Protein AF-A0A957N1W4-F1 (afdb_monomer_lite)

Radius of gyration: 29.98 Å; chains: 1; bounding box: 105×19×89 Å

Foldseek 3Di:
DDDDDPPDPPPDPPDDDPVVLVVVVVVLVVLLVVLVVLLVVLVVLLLVLVCPDPCVVVSVVVVVVVVVCVVVVVVVVVVCCVVDPVSVCVVVVLVVQCVDPVSVVVSSVVVVVVSVVSSVVSNVSSVVSNVSSVVSVVVVVVVVVVVPPPPDPDDPPDDD

Sequence (160 aa):
MTDNEQTTNQAAPEEPSSQEEQASKEKLTDEIFSELTVLANRFVDVVQQAWNSEDRKRIEADLKKGLNNVATGLEEGFQKVTENEKAQKVLNRADEVAEDVGGKLRSSEAANDLAQGLVRGLRSMATILEGWSEEMNERAAQKKDAGTEDDGQDIPIDKA

Structure (mmCIF, N/CA/C/O backbone):
data_AF-A0A957N1W4-F1
#
_entry.id   AF-A0A957N1W4-F1
#
loop_
_atom_site.group_PDB
_atom_site.id
_atom_site.type_symbol
_atom_site.label_atom_id
_atom_site.label_alt_id
_atom_site.label_comp_id
_atom_site.label_asym_id
_atom_site.label_entity_id
_atom_site.label_seq_id
_atom_site.pdbx_PDB_ins_code
_atom_site.Cartn_x
_atom_site.Cartn_y
_atom_site.Cartn_z
_atom_site.occupancy
_atom_site.B_iso_or_equiv
_atom_site.auth_seq_id
_atom_site.auth_comp_id
_atom_site.auth_asym_id
_atom_site.auth_atom_id
_atom_site.pdbx_PDB_model_num
ATOM 1 N N . MET A 1 1 ? -69.154 -6.922 25.887 1.00 36.56 1 MET A N 1
ATOM 2 C CA . MET A 1 1 ? -69.247 -5.939 24.789 1.00 36.56 1 MET A CA 1
ATOM 3 C C . MET A 1 1 ? -69.064 -4.573 25.433 1.00 36.56 1 MET A C 1
ATOM 5 O O . MET A 1 1 ? -69.963 -4.165 26.146 1.00 36.56 1 MET A O 1
ATOM 9 N N . THR A 1 2 ? -67.944 -3.866 25.360 1.00 39.94 2 THR A N 1
ATOM 10 C CA . THR A 1 2 ? -66.677 -4.062 24.648 1.00 39.94 2 THR A CA 1
ATO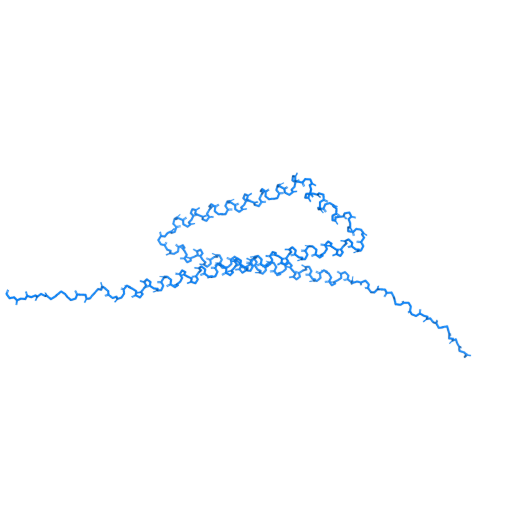M 11 C C . THR A 1 2 ? -65.684 -3.116 25.330 1.00 39.94 2 THR A C 1
ATOM 13 O O . THR A 1 2 ? -66.018 -1.950 25.539 1.00 39.94 2 THR A O 1
ATOM 16 N N . ASP A 1 3 ? -64.519 -3.631 25.704 1.00 43.59 3 ASP A N 1
ATOM 17 C CA . ASP A 1 3 ? -63.346 -2.877 26.141 1.00 43.59 3 ASP A CA 1
ATOM 18 C C . ASP A 1 3 ? -62.852 -1.947 25.024 1.00 43.59 3 ASP A C 1
ATOM 20 O O . ASP A 1 3 ? -62.870 -2.330 23.854 1.00 43.59 3 ASP A O 1
ATOM 24 N N . ASN A 1 4 ? -62.388 -0.743 25.361 1.00 41.25 4 ASN A N 1
ATOM 25 C CA . ASN A 1 4 ? -61.512 0.012 24.465 1.00 41.25 4 ASN A CA 1
ATOM 26 C C . ASN A 1 4 ? -60.616 0.957 25.274 1.00 41.25 4 ASN A C 1
ATOM 28 O O . ASN A 1 4 ? -60.845 2.164 25.354 1.00 41.25 4 ASN A O 1
ATOM 32 N N . GLU A 1 5 ? -59.605 0.372 25.914 1.00 43.22 5 GLU A N 1
ATOM 33 C CA . GLU A 1 5 ? -58.443 1.102 26.406 1.00 43.22 5 GLU A CA 1
ATOM 34 C C . GLU A 1 5 ? -57.639 1.587 25.197 1.00 43.22 5 GLU A C 1
ATOM 36 O O . GLU A 1 5 ? -57.083 0.813 24.421 1.00 43.22 5 GLU A O 1
ATOM 41 N N . GLN A 1 6 ? -57.623 2.901 25.011 1.00 41.94 6 GLN A N 1
ATOM 42 C CA . GLN A 1 6 ? -56.857 3.571 23.977 1.00 41.94 6 GLN A CA 1
ATOM 43 C C . GLN A 1 6 ? -55.384 3.581 24.407 1.00 41.94 6 GLN A C 1
ATOM 45 O O . GLN A 1 6 ? -54.910 4.510 25.059 1.00 41.94 6 GLN A O 1
ATOM 50 N N . THR A 1 7 ? -54.662 2.510 24.084 1.00 40.97 7 THR A N 1
ATOM 51 C CA . THR A 1 7 ? -53.211 2.443 24.247 1.00 40.97 7 THR A CA 1
ATOM 52 C C . THR A 1 7 ? -52.572 3.404 23.245 1.00 40.97 7 THR A C 1
ATOM 54 O O . THR A 1 7 ? -52.492 3.132 22.048 1.00 40.97 7 THR A O 1
ATOM 57 N N . THR A 1 8 ? -52.139 4.566 23.733 1.00 40.56 8 THR A N 1
ATOM 58 C CA . THR A 1 8 ? -51.172 5.421 23.039 1.00 40.56 8 THR A CA 1
ATOM 59 C C . THR A 1 8 ? -49.927 4.581 22.760 1.00 40.56 8 THR A C 1
ATOM 61 O O . THR A 1 8 ? -49.184 4.235 23.677 1.00 40.56 8 THR A O 1
ATOM 64 N N . ASN A 1 9 ? -49.724 4.239 21.486 1.00 42.47 9 ASN A N 1
ATOM 65 C CA . ASN A 1 9 ? -48.468 3.714 20.971 1.00 42.47 9 ASN A CA 1
ATOM 66 C C . ASN A 1 9 ? -47.403 4.796 21.154 1.00 42.47 9 ASN A C 1
ATOM 68 O O . ASN A 1 9 ? -47.292 5.741 20.373 1.00 42.47 9 ASN A O 1
ATOM 72 N N . GLN A 1 10 ? -46.651 4.669 22.239 1.00 43.00 10 GLN A N 1
ATOM 73 C CA . GLN A 1 10 ? -45.396 5.362 22.439 1.00 43.00 10 GLN A CA 1
ATOM 74 C C . GLN A 1 10 ? -44.407 4.710 21.466 1.00 43.00 10 GLN A C 1
ATOM 76 O O . GLN A 1 10 ? -43.960 3.588 21.687 1.00 43.00 10 GLN A O 1
ATOM 81 N N . ALA A 1 11 ? -44.152 5.369 20.334 1.00 43.12 11 ALA A N 1
ATOM 82 C CA . ALA A 1 11 ? -43.072 4.990 19.438 1.00 43.12 11 ALA A CA 1
ATOM 83 C C . ALA A 1 11 ? -41.759 5.138 20.217 1.00 43.12 11 ALA A C 1
ATOM 85 O O . ALA A 1 11 ? -41.311 6.253 20.491 1.00 43.12 11 ALA A O 1
ATOM 86 N N . ALA A 1 12 ? -41.198 4.006 20.637 1.00 41.69 12 ALA A N 1
ATOM 87 C CA . ALA A 1 12 ? -39.821 3.939 21.085 1.00 41.69 12 ALA A CA 1
ATOM 88 C C . ALA A 1 12 ? -38.913 4.365 19.915 1.00 41.69 12 ALA A C 1
ATOM 90 O O . ALA A 1 12 ? -39.224 4.027 18.769 1.00 41.69 12 ALA A O 1
ATOM 91 N N . PRO A 1 13 ? -37.817 5.101 20.159 1.00 45.75 13 PRO A N 1
ATOM 92 C CA . PRO A 1 13 ? -36.804 5.308 19.136 1.00 45.75 13 PRO A CA 1
ATOM 93 C C . PRO A 1 13 ? -36.255 3.931 18.753 1.00 45.75 13 PRO A C 1
ATOM 95 O O . PRO A 1 13 ? -35.797 3.196 19.627 1.00 45.75 13 PRO A O 1
ATOM 98 N N . GLU A 1 14 ? -36.344 3.563 17.477 1.00 46.09 14 GLU A N 1
ATOM 99 C CA . GLU A 1 14 ? -35.637 2.400 16.946 1.00 46.09 14 GLU A CA 1
ATOM 100 C C . GLU A 1 14 ? -34.137 2.661 17.128 1.00 46.09 14 GLU A C 1
ATOM 102 O O . GLU A 1 14 ? -33.548 3.502 16.447 1.00 46.09 14 GLU A O 1
ATOM 107 N N . GLU A 1 15 ? -33.530 1.999 18.115 1.00 49.31 15 GLU A N 1
ATOM 108 C CA . GLU A 1 15 ? -32.079 1.916 18.199 1.00 49.31 15 GLU A CA 1
ATOM 109 C C . GLU A 1 15 ? -31.575 1.247 16.911 1.00 49.31 15 GLU A C 1
ATOM 111 O O . GLU A 1 15 ? -32.115 0.202 16.528 1.00 49.31 15 GLU A O 1
ATOM 116 N N . PRO A 1 16 ? -30.568 1.816 16.222 1.00 49.75 16 PRO A N 1
ATOM 117 C CA . PRO A 1 16 ? -29.965 1.151 15.079 1.00 49.75 16 PRO A CA 1
ATOM 118 C C . PRO A 1 16 ? -29.456 -0.213 15.544 1.00 49.75 16 PRO A C 1
ATOM 120 O O . PRO A 1 16 ? -28.680 -0.325 16.497 1.00 49.75 16 PRO A O 1
ATOM 123 N N . SER A 1 17 ? -29.970 -1.267 14.915 1.00 51.34 17 SER A N 1
ATOM 124 C CA . SER A 1 17 ? -29.682 -2.632 15.327 1.00 51.34 17 SER A CA 1
ATOM 125 C C . SER A 1 17 ? -28.189 -2.919 15.151 1.00 51.34 17 SER A C 1
ATOM 127 O O . SER A 1 17 ? -27.597 -2.641 14.107 1.00 51.34 17 SER A O 1
ATOM 129 N N . SER A 1 18 ? -27.564 -3.527 16.159 1.00 57.47 18 SER A N 1
ATOM 130 C CA . SER A 1 18 ? -26.128 -3.850 16.164 1.00 57.47 18 SER A CA 1
ATOM 131 C C . SER A 1 18 ? -25.685 -4.758 14.998 1.00 57.47 18 SER A C 1
ATOM 133 O O . SER A 1 18 ? -24.491 -4.906 14.745 1.00 57.47 18 SER A O 1
ATOM 135 N N . GLN A 1 19 ? -26.635 -5.354 14.268 1.00 57.66 19 GLN A N 1
ATOM 136 C CA . GLN A 1 19 ? -26.402 -6.152 13.063 1.00 57.66 19 GLN A CA 1
ATOM 137 C C . GLN A 1 19 ? -26.025 -5.313 11.832 1.00 57.66 19 GLN A C 1
ATOM 139 O O . GLN A 1 19 ? -25.206 -5.760 11.028 1.00 57.66 19 GLN A O 1
ATOM 144 N N . GLU A 1 20 ? -26.570 -4.105 11.673 1.00 59.69 20 GLU A N 1
ATOM 145 C CA . GLU A 1 20 ? -26.258 -3.242 10.523 1.00 59.69 20 GLU A CA 1
ATOM 146 C C . GLU A 1 20 ? -24.868 -2.604 10.653 1.00 59.69 20 GLU A C 1
ATOM 148 O O . GLU A 1 20 ? -24.133 -2.506 9.667 1.00 59.69 20 GLU A O 1
ATOM 153 N N . GLU A 1 21 ? -24.446 -2.263 11.873 1.00 59.94 21 GLU A N 1
ATOM 154 C CA . GLU A 1 21 ? -23.089 -1.772 12.146 1.00 59.94 21 GLU A CA 1
ATOM 155 C C . GLU A 1 21 ? -22.022 -2.858 11.932 1.00 59.94 21 GLU A C 1
ATOM 157 O O . GLU A 1 21 ? -20.968 -2.583 11.353 1.00 59.94 21 GLU A O 1
ATOM 162 N N . GLN A 1 22 ? -22.291 -4.109 12.329 1.00 61.25 22 GLN A N 1
ATOM 163 C CA . GLN A 1 22 ? -21.368 -5.227 12.095 1.00 61.25 22 GLN A CA 1
ATOM 164 C C . GLN A 1 22 ? -21.209 -5.545 10.604 1.00 61.25 22 GLN A C 1
ATOM 166 O O . GLN A 1 22 ? -20.080 -5.634 10.121 1.00 61.25 22 GLN A O 1
ATOM 171 N N . ALA A 1 23 ? -22.314 -5.616 9.856 1.00 67.62 23 ALA A N 1
ATOM 172 C CA . ALA A 1 23 ? -22.272 -5.847 8.411 1.00 67.62 23 ALA A CA 1
ATOM 173 C C . ALA A 1 23 ? -21.538 -4.721 7.655 1.00 67.62 23 ALA A C 1
ATOM 175 O O . ALA A 1 23 ? -20.874 -4.965 6.648 1.00 67.62 23 ALA A O 1
ATOM 176 N N . SER A 1 24 ? -21.627 -3.482 8.145 1.00 69.94 24 SER A N 1
ATOM 177 C CA . SER A 1 24 ? -20.914 -2.330 7.576 1.00 69.94 24 SER A CA 1
ATOM 178 C C . SER A 1 24 ? -19.405 -2.400 7.828 1.00 69.94 24 SER A C 1
ATOM 180 O O . SER A 1 24 ? -18.608 -2.071 6.948 1.00 69.94 24 SER A O 1
ATOM 182 N N . LYS A 1 25 ? -18.999 -2.876 9.009 1.00 71.19 25 LYS A N 1
ATOM 183 C CA . LYS A 1 25 ? -17.590 -3.005 9.399 1.00 71.19 25 LYS A CA 1
ATOM 184 C C . LYS A 1 25 ? -16.877 -4.140 8.658 1.00 71.19 25 LYS A C 1
ATOM 186 O O . LYS A 1 25 ? -15.718 -3.980 8.272 1.00 71.19 25 LYS A O 1
ATOM 191 N N . GLU A 1 26 ? -17.573 -5.252 8.423 1.00 77.31 26 GLU A N 1
ATOM 192 C CA . GLU A 1 26 ? -17.077 -6.357 7.592 1.00 77.31 26 GLU A CA 1
ATOM 193 C C . GLU A 1 26 ? -16.852 -5.894 6.149 1.00 77.31 26 GLU A C 1
ATOM 195 O O . GLU A 1 26 ? -15.746 -6.028 5.633 1.00 77.31 26 GLU A O 1
ATOM 200 N N . LYS A 1 27 ? -17.836 -5.213 5.542 1.00 81.81 27 LYS A N 1
ATOM 201 C CA . LYS A 1 27 ? -17.706 -4.660 4.182 1.00 81.81 27 LYS A CA 1
ATOM 202 C C . LYS A 1 27 ? -16.526 -3.705 4.022 1.00 81.81 27 LYS A C 1
ATOM 204 O O . LYS A 1 27 ? -15.833 -3.753 3.012 1.00 81.81 27 LYS A O 1
ATOM 209 N N . LEU A 1 28 ? -16.301 -2.835 5.002 1.00 80.38 28 LEU A N 1
ATOM 210 C CA . LEU A 1 28 ? -15.197 -1.878 4.971 1.00 80.38 28 LEU A CA 1
ATOM 211 C C . LEU A 1 28 ? -13.836 -2.575 5.095 1.00 80.38 28 LEU A C 1
ATOM 213 O O . LEU A 1 28 ? -12.868 -2.188 4.444 1.00 80.38 28 LEU A O 1
ATOM 217 N N . THR A 1 29 ? -13.775 -3.622 5.917 1.00 80.38 29 THR A N 1
ATOM 218 C CA . THR A 1 29 ? -12.581 -4.460 6.065 1.00 80.38 29 THR A CA 1
ATOM 219 C C . THR A 1 29 ? -12.267 -5.169 4.749 1.00 80.38 29 THR A C 1
ATOM 221 O O . THR A 1 29 ? -11.133 -5.105 4.274 1.00 80.38 29 THR A O 1
ATOM 224 N N . ASP A 1 30 ? -13.280 -5.760 4.116 1.00 86.94 30 ASP A N 1
ATOM 225 C CA . ASP A 1 30 ? -13.159 -6.396 2.804 1.00 86.94 30 ASP A CA 1
ATOM 226 C C . ASP A 1 30 ? -12.732 -5.400 1.715 1.00 86.94 30 ASP A C 1
ATOM 228 O O . ASP A 1 30 ? -11.882 -5.723 0.885 1.00 86.94 30 ASP A O 1
ATOM 232 N N . GLU A 1 31 ? -13.256 -4.168 1.730 1.00 87.12 31 GLU A N 1
ATOM 233 C CA . GLU A 1 31 ? -12.853 -3.113 0.793 1.00 87.12 31 GLU A CA 1
ATOM 234 C C . GLU A 1 31 ? -11.377 -2.733 0.973 1.00 87.12 31 GLU A C 1
ATOM 236 O O . GLU A 1 31 ? -10.639 -2.662 -0.010 1.00 87.12 31 GLU A O 1
ATOM 241 N N . ILE A 1 32 ? -10.904 -2.573 2.214 1.00 88.06 32 ILE A N 1
ATOM 242 C CA . ILE A 1 32 ? -9.483 -2.318 2.498 1.00 88.06 32 ILE A CA 1
ATOM 243 C C . ILE A 1 32 ? -8.612 -3.467 1.976 1.00 88.06 32 ILE A C 1
ATOM 245 O O . ILE A 1 32 ? -7.608 -3.217 1.307 1.00 88.06 32 ILE A O 1
ATOM 249 N N . PHE A 1 33 ? -8.982 -4.724 2.243 1.00 89.00 33 PHE A N 1
ATOM 250 C CA . PHE A 1 33 ? -8.235 -5.883 1.740 1.00 89.00 33 PHE A CA 1
ATOM 251 C C . PHE A 1 33 ? -8.238 -5.966 0.211 1.00 89.00 33 PHE A C 1
ATOM 253 O O . PHE A 1 33 ? -7.209 -6.281 -0.396 1.00 89.00 33 PHE A O 1
ATOM 260 N N . SER A 1 34 ? -9.369 -5.653 -0.418 1.00 90.62 34 SER A N 1
ATOM 261 C CA . SER A 1 34 ? -9.490 -5.592 -1.871 1.00 90.62 34 SER A CA 1
ATOM 262 C C . SER A 1 34 ? -8.546 -4.537 -2.453 1.00 90.62 34 SER A C 1
ATOM 264 O O . SER A 1 34 ? -7.758 -4.845 -3.345 1.00 90.62 34 SER A O 1
ATOM 266 N N . GLU A 1 35 ? -8.548 -3.315 -1.916 1.00 92.44 35 GLU A N 1
ATOM 267 C CA . GLU A 1 35 ? -7.671 -2.233 -2.386 1.00 92.44 35 GLU A CA 1
ATOM 268 C C . GLU A 1 35 ? -6.186 -2.522 -2.129 1.00 92.44 35 GLU A C 1
ATOM 270 O O . GLU A 1 35 ? -5.345 -2.226 -2.977 1.00 92.44 35 GLU A O 1
ATOM 275 N N . LEU A 1 36 ? -5.845 -3.168 -1.009 1.00 89.94 36 LEU A N 1
ATOM 276 C CA . LEU A 1 36 ? -4.483 -3.656 -0.758 1.00 89.94 36 LEU A CA 1
ATOM 277 C C . LEU A 1 36 ? -4.050 -4.686 -1.805 1.00 89.94 36 LEU A C 1
ATOM 279 O O . LEU A 1 36 ? -2.914 -4.646 -2.274 1.00 89.94 36 LEU A O 1
ATOM 283 N N . THR A 1 37 ? -4.951 -5.590 -2.192 1.00 91.19 37 THR A N 1
ATOM 284 C CA . THR A 1 37 ? -4.679 -6.600 -3.223 1.00 91.19 37 THR A CA 1
ATOM 285 C C . THR A 1 37 ? -4.469 -5.949 -4.587 1.00 91.19 37 THR A C 1
ATOM 287 O O . THR A 1 37 ? -3.520 -6.287 -5.294 1.00 91.19 37 THR A O 1
ATOM 290 N N . VAL A 1 38 ? -5.309 -4.973 -4.943 1.00 90.56 38 VAL A N 1
ATOM 291 C CA . VAL A 1 38 ? -5.150 -4.185 -6.174 1.00 90.56 38 VAL A CA 1
ATOM 292 C C . VAL A 1 38 ? -3.803 -3.466 -6.173 1.00 90.56 38 VAL A C 1
ATOM 294 O O . VAL A 1 38 ? -3.046 -3.595 -7.134 1.00 90.56 38 VAL A O 1
ATOM 297 N N . LEU A 1 39 ? -3.467 -2.770 -5.084 1.00 90.56 39 LEU A N 1
ATOM 298 C CA . LEU A 1 39 ? -2.194 -2.069 -4.939 1.00 90.56 39 LEU A CA 1
ATOM 299 C C . LEU A 1 39 ? -0.997 -3.021 -5.082 1.00 90.56 39 LEU A C 1
ATOM 301 O O . LEU A 1 39 ? -0.046 -2.707 -5.797 1.00 90.56 39 LEU A O 1
ATOM 305 N N . ALA A 1 40 ? -1.050 -4.186 -4.432 1.00 87.06 40 ALA A N 1
ATOM 306 C CA . ALA A 1 40 ? 0.004 -5.191 -4.500 1.00 87.06 40 ALA A CA 1
ATOM 307 C C . ALA A 1 40 ? 0.199 -5.715 -5.928 1.00 87.06 40 ALA A C 1
ATOM 309 O O . ALA A 1 40 ? 1.336 -5.811 -6.388 1.00 87.06 40 ALA A O 1
ATOM 310 N N . ASN A 1 41 ? -0.890 -5.994 -6.647 1.00 90.50 41 ASN A N 1
ATOM 311 C CA . ASN A 1 41 ? -0.817 -6.440 -8.037 1.00 90.50 41 ASN A CA 1
ATOM 312 C C . ASN A 1 41 ? -0.178 -5.369 -8.933 1.00 90.50 41 ASN A C 1
ATOM 314 O O .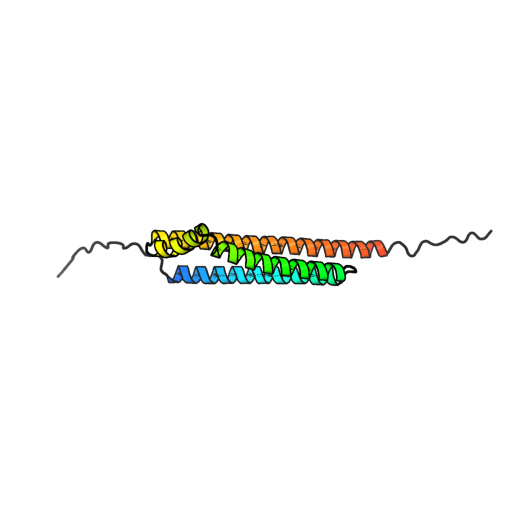 ASN A 1 41 ? 0.775 -5.673 -9.645 1.00 90.50 41 ASN A O 1
ATOM 318 N N . ARG A 1 42 ? -0.601 -4.099 -8.818 1.00 88.81 42 ARG A N 1
ATOM 319 C CA . ARG A 1 42 ? 0.000 -2.998 -9.601 1.00 88.81 42 ARG A CA 1
ATOM 320 C C . ARG A 1 42 ? 1.477 -2.806 -9.296 1.00 88.81 42 ARG A C 1
ATOM 322 O O . ARG A 1 42 ? 2.282 -2.559 -10.188 1.00 88.81 42 ARG A O 1
ATOM 329 N N . PHE A 1 43 ? 1.851 -2.958 -8.033 1.00 87.56 43 PHE A N 1
ATOM 330 C CA . PHE A 1 43 ? 3.247 -2.903 -7.637 1.00 87.56 43 PHE A CA 1
ATOM 331 C C . PHE A 1 43 ? 4.072 -4.033 -8.266 1.00 87.56 43 PHE A C 1
ATOM 333 O O . PHE A 1 43 ? 5.172 -3.783 -8.759 1.00 87.56 43 PHE A O 1
ATOM 340 N N . VAL A 1 44 ? 3.547 -5.263 -8.282 1.00 88.75 44 VAL A N 1
ATOM 341 C CA . VAL A 1 44 ? 4.205 -6.407 -8.928 1.00 88.75 44 VAL A CA 1
ATOM 342 C C . VAL A 1 44 ? 4.400 -6.154 -10.421 1.00 88.75 44 VAL A C 1
ATOM 344 O O . VAL A 1 44 ? 5.499 -6.405 -10.913 1.00 88.75 44 VAL A O 1
ATOM 347 N N . ASP A 1 45 ? 3.399 -5.616 -11.116 1.00 85.19 45 ASP A N 1
ATOM 348 C CA . ASP A 1 45 ? 3.485 -5.320 -12.551 1.00 85.19 45 ASP A CA 1
ATOM 349 C C . ASP A 1 45 ? 4.610 -4.315 -12.851 1.00 85.19 45 ASP A C 1
ATOM 351 O O . ASP A 1 45 ? 5.498 -4.589 -13.666 1.00 85.19 45 ASP A O 1
ATOM 355 N N . VAL A 1 46 ? 4.648 -3.200 -12.110 1.00 85.44 46 VAL A N 1
ATOM 356 C CA . VAL A 1 46 ? 5.709 -2.183 -12.225 1.00 85.44 46 VAL A CA 1
ATOM 357 C C . VAL A 1 46 ? 7.082 -2.793 -11.943 1.00 85.44 46 VAL A C 1
ATOM 359 O O . VAL A 1 46 ? 8.029 -2.575 -12.703 1.00 85.44 46 VAL A O 1
ATOM 362 N N . VAL A 1 47 ? 7.211 -3.586 -10.874 1.00 84.94 47 VAL A N 1
ATOM 363 C CA . VAL A 1 47 ? 8.484 -4.223 -10.510 1.00 84.94 47 VAL A CA 1
ATOM 364 C C . VAL A 1 47 ? 8.923 -5.220 -11.573 1.00 84.94 47 VAL A C 1
ATOM 366 O O . VAL A 1 47 ? 10.090 -5.194 -11.943 1.00 84.94 47 VAL A O 1
ATOM 369 N N . GLN A 1 48 ? 8.044 -6.076 -12.093 1.00 83.31 48 GLN A N 1
ATOM 370 C CA . GLN A 1 48 ? 8.399 -7.039 -13.141 1.00 83.31 48 GLN A CA 1
ATOM 371 C C . GLN A 1 48 ? 8.872 -6.331 -14.411 1.00 83.31 48 GLN A C 1
ATOM 373 O O . GLN A 1 48 ? 9.894 -6.704 -14.994 1.00 83.31 48 GLN A O 1
ATOM 378 N N . GLN A 1 49 ? 8.167 -5.277 -14.816 1.00 77.88 49 GLN A N 1
ATOM 379 C CA . GLN A 1 49 ? 8.514 -4.494 -15.993 1.00 77.88 49 GLN A CA 1
ATOM 380 C C . GLN A 1 49 ? 9.855 -3.772 -15.811 1.00 77.88 49 GLN A C 1
ATOM 382 O O . GLN A 1 49 ? 10.698 -3.790 -16.709 1.00 77.88 49 GLN A O 1
ATOM 387 N N . ALA A 1 50 ? 10.097 -3.205 -14.627 1.00 78.06 50 ALA A N 1
ATOM 388 C CA . ALA A 1 50 ? 11.354 -2.546 -14.301 1.00 78.06 50 ALA A CA 1
ATOM 389 C C . ALA A 1 50 ? 12.501 -3.564 -14.180 1.00 78.06 50 ALA A C 1
ATOM 391 O O . ALA A 1 50 ? 13.607 -3.329 -14.661 1.00 78.06 50 ALA A O 1
ATOM 392 N N . TRP A 1 51 ? 12.256 -4.725 -13.578 1.00 80.62 51 TRP A N 1
ATOM 393 C CA . TRP A 1 51 ? 13.249 -5.779 -13.367 1.00 80.62 51 TRP A CA 1
ATOM 394 C C . TRP A 1 51 ? 13.737 -6.421 -14.669 1.00 80.62 51 TRP A C 1
ATOM 396 O O . TRP A 1 51 ? 14.879 -6.873 -14.739 1.00 80.62 51 TRP A O 1
ATOM 406 N N . ASN A 1 52 ? 12.899 -6.427 -15.708 1.00 72.69 52 ASN A N 1
ATOM 407 C CA . ASN A 1 52 ? 13.265 -6.853 -17.060 1.00 72.69 52 ASN A CA 1
ATOM 408 C C . ASN A 1 52 ? 14.128 -5.822 -17.818 1.00 72.69 52 ASN A C 1
ATOM 410 O O . ASN A 1 52 ? 14.529 -6.083 -18.951 1.00 72.69 52 ASN A O 1
ATOM 414 N N . SER A 1 53 ? 14.430 -4.668 -17.213 1.00 69.69 53 SER A N 1
ATOM 415 C CA . SER A 1 53 ? 15.332 -3.656 -17.773 1.00 69.69 53 SER A CA 1
ATOM 416 C C . SER A 1 53 ? 16.797 -3.869 -17.356 1.00 69.69 53 SER A C 1
ATOM 418 O O . SER A 1 53 ? 17.107 -4.598 -16.409 1.00 69.69 53 SER A O 1
ATOM 420 N N . GLU A 1 54 ? 17.721 -3.183 -18.037 1.00 67.94 54 GLU A N 1
ATOM 421 C CA . GLU A 1 54 ? 19.161 -3.178 -17.717 1.00 67.94 54 GLU A CA 1
ATOM 422 C C . GLU A 1 54 ? 19.463 -2.672 -16.288 1.00 67.94 54 GLU A C 1
ATOM 424 O O . GLU A 1 54 ? 20.511 -2.985 -15.718 1.00 67.94 54 GLU A O 1
ATOM 429 N N . ASP A 1 55 ? 18.510 -1.974 -15.660 1.00 69.94 55 ASP A N 1
ATOM 430 C CA . ASP A 1 55 ? 18.626 -1.375 -14.328 1.00 69.94 55 ASP A CA 1
ATOM 431 C C . ASP A 1 55 ? 18.306 -2.335 -13.167 1.00 69.94 55 ASP A C 1
ATOM 433 O O . ASP A 1 55 ? 18.280 -1.917 -12.006 1.00 69.94 55 ASP A O 1
ATOM 437 N N . ARG A 1 56 ? 18.103 -3.635 -13.429 1.00 80.38 56 ARG A N 1
ATOM 438 C CA . ARG A 1 56 ? 17.710 -4.649 -12.428 1.00 80.38 56 ARG A CA 1
ATOM 439 C C . ARG A 1 56 ? 18.432 -4.537 -11.079 1.00 80.38 56 ARG A C 1
ATOM 441 O O . ARG A 1 56 ? 17.795 -4.597 -10.033 1.00 80.38 56 ARG A O 1
ATOM 448 N N . LYS A 1 57 ? 19.763 -4.396 -11.079 1.00 77.94 57 LYS A N 1
ATOM 449 C CA . LYS A 1 57 ? 20.558 -4.341 -9.834 1.00 77.94 57 LYS A CA 1
ATOM 450 C C . LYS A 1 57 ? 20.265 -3.090 -9.003 1.00 77.94 57 LYS A C 1
ATOM 452 O O . LYS A 1 57 ? 20.276 -3.160 -7.777 1.00 77.94 57 LYS A O 1
ATOM 457 N N . ARG A 1 58 ? 20.014 -1.959 -9.668 1.00 80.44 58 ARG A N 1
ATOM 458 C CA . ARG A 1 58 ? 19.628 -0.698 -9.024 1.00 80.44 58 ARG A CA 1
ATOM 459 C C . ARG A 1 58 ? 18.246 -0.845 -8.395 1.00 80.44 58 ARG A C 1
ATOM 461 O O . ARG A 1 58 ? 18.090 -0.576 -7.211 1.00 80.44 58 ARG A O 1
ATOM 468 N N . ILE A 1 59 ? 17.304 -1.405 -9.152 1.00 81.00 59 ILE A N 1
ATOM 469 C CA . ILE A 1 59 ? 15.940 -1.681 -8.688 1.00 81.00 59 ILE A CA 1
ATOM 470 C C . ILE A 1 59 ? 15.944 -2.639 -7.494 1.00 81.00 59 ILE A C 1
ATOM 472 O O . ILE A 1 59 ? 15.238 -2.398 -6.525 1.00 81.00 59 ILE A O 1
ATOM 476 N N . GLU A 1 60 ? 16.768 -3.690 -7.503 1.00 80.19 60 GLU A N 1
ATOM 477 C CA . GLU A 1 60 ? 16.891 -4.610 -6.366 1.00 80.19 60 GLU A CA 1
ATOM 478 C C . GLU A 1 60 ? 17.344 -3.898 -5.082 1.00 80.19 60 GLU A C 1
ATOM 480 O O . GLU A 1 60 ? 16.788 -4.137 -4.006 1.00 80.19 60 GLU A O 1
ATOM 485 N N . ALA A 1 61 ? 18.351 -3.026 -5.182 1.00 82.62 61 ALA A N 1
ATOM 486 C CA . ALA A 1 61 ? 18.852 -2.263 -4.044 1.00 82.62 61 ALA A CA 1
ATOM 487 C C . ALA A 1 61 ? 17.804 -1.265 -3.527 1.00 82.62 61 ALA A C 1
ATOM 489 O O . ALA A 1 61 ? 17.575 -1.183 -2.317 1.00 82.62 61 ALA A O 1
ATOM 490 N N . ASP A 1 62 ? 17.135 -0.562 -4.441 1.00 83.56 62 ASP A N 1
ATOM 491 C CA . ASP A 1 62 ? 16.090 0.406 -4.118 1.00 83.56 62 ASP A CA 1
ATOM 492 C C . ASP A 1 62 ? 14.867 -0.277 -3.488 1.00 83.56 62 ASP A C 1
ATOM 494 O O . ASP A 1 62 ? 14.332 0.220 -2.498 1.00 83.56 62 ASP A O 1
ATOM 498 N N . LEU A 1 63 ? 14.485 -1.464 -3.969 1.00 82.62 63 LEU A N 1
ATOM 499 C CA . LEU A 1 63 ? 13.393 -2.269 -3.419 1.00 82.62 63 LEU A CA 1
ATOM 500 C C . LEU A 1 63 ? 13.702 -2.742 -1.995 1.00 82.62 63 LEU A C 1
ATOM 502 O O . LEU A 1 63 ? 12.880 -2.585 -1.094 1.00 82.62 63 LEU A O 1
ATOM 506 N N . LYS A 1 64 ? 14.908 -3.281 -1.768 1.00 84.19 64 LYS A N 1
ATOM 507 C CA . LYS A 1 64 ? 15.367 -3.703 -0.433 1.00 84.19 64 LYS A CA 1
ATOM 508 C C . LYS A 1 64 ? 15.374 -2.535 0.548 1.00 84.19 64 LYS A C 1
ATOM 510 O O . LYS A 1 64 ? 14.923 -2.679 1.683 1.00 84.19 64 LYS A O 1
ATOM 515 N N . LYS A 1 65 ? 15.862 -1.373 0.110 1.00 87.25 65 LYS A N 1
ATOM 516 C CA . LYS A 1 65 ? 15.871 -0.152 0.918 1.00 87.25 65 LYS A CA 1
ATOM 517 C C . LYS A 1 65 ? 14.451 0.337 1.208 1.00 87.25 65 LYS A C 1
ATOM 519 O O . LYS A 1 65 ? 14.154 0.664 2.351 1.00 87.25 65 LYS A O 1
ATOM 524 N N . GLY A 1 66 ? 13.580 0.351 0.201 1.00 81.88 66 GLY A N 1
ATOM 525 C CA . GLY A 1 66 ? 12.178 0.735 0.336 1.00 81.88 66 GLY A CA 1
ATOM 526 C C . GLY A 1 66 ? 11.429 -0.151 1.329 1.00 81.88 66 GLY A C 1
ATOM 527 O O . GLY A 1 66 ? 10.801 0.366 2.246 1.00 81.88 66 GLY A O 1
ATOM 528 N N . LEU A 1 67 ? 11.565 -1.474 1.208 1.00 84.75 67 LEU A N 1
ATOM 529 C CA . LEU A 1 67 ? 10.948 -2.439 2.124 1.00 84.75 67 LEU A CA 1
ATOM 530 C C . LEU A 1 67 ? 11.442 -2.273 3.562 1.00 84.75 67 LEU A C 1
ATOM 532 O O . LEU A 1 67 ? 10.623 -2.239 4.477 1.00 84.75 67 LEU A O 1
ATOM 536 N N . ASN A 1 68 ? 12.754 -2.110 3.765 1.00 84.31 68 ASN A N 1
ATOM 537 C CA . ASN A 1 68 ? 13.291 -1.832 5.097 1.00 84.31 68 ASN A CA 1
ATOM 538 C C . ASN A 1 68 ? 12.737 -0.524 5.665 1.00 84.31 68 ASN A C 1
ATOM 540 O O . ASN A 1 68 ? 12.311 -0.498 6.811 1.00 84.31 68 ASN A O 1
ATOM 544 N N . ASN A 1 69 ? 12.671 0.542 4.867 1.00 86.69 69 ASN A N 1
ATOM 545 C CA . ASN A 1 69 ? 12.125 1.819 5.321 1.00 86.69 69 ASN A CA 1
ATOM 546 C C . ASN A 1 69 ? 10.640 1.725 5.695 1.00 86.69 69 ASN A C 1
ATOM 548 O O . ASN A 1 69 ? 10.224 2.357 6.660 1.00 86.69 69 ASN A O 1
ATOM 552 N N . VAL A 1 70 ? 9.841 0.950 4.956 1.00 83.19 70 VAL A N 1
ATOM 553 C CA . VAL A 1 70 ? 8.430 0.712 5.301 1.00 83.19 70 VAL A CA 1
ATOM 554 C C . VAL A 1 70 ? 8.328 -0.081 6.600 1.00 83.19 70 VAL A C 1
ATOM 556 O O . VAL A 1 70 ? 7.571 0.312 7.483 1.00 83.19 70 VAL A O 1
ATOM 559 N N . ALA A 1 71 ? 9.109 -1.153 6.749 1.00 80.75 71 ALA A N 1
ATOM 560 C CA . ALA A 1 71 ? 9.118 -1.961 7.966 1.00 80.75 71 ALA A CA 1
ATOM 561 C C . ALA A 1 71 ? 9.515 -1.126 9.194 1.00 80.75 71 ALA A C 1
ATOM 563 O O . ALA A 1 71 ? 8.780 -1.094 10.179 1.00 80.75 71 ALA A O 1
ATOM 564 N N . THR A 1 72 ? 10.614 -0.376 9.100 1.00 84.75 72 THR A N 1
ATOM 565 C CA . THR A 1 72 ? 11.070 0.529 10.160 1.00 84.75 72 THR A CA 1
ATOM 566 C C . THR A 1 72 ? 10.066 1.651 10.417 1.00 84.75 72 THR A C 1
ATOM 568 O O . THR A 1 72 ? 9.785 1.966 11.564 1.00 84.75 72 THR A O 1
ATOM 571 N N . GLY A 1 73 ? 9.466 2.234 9.377 1.00 83.25 73 GLY A N 1
ATOM 572 C CA . GLY A 1 73 ? 8.460 3.286 9.530 1.00 83.25 73 GLY A CA 1
ATOM 573 C C . GLY A 1 73 ? 7.186 2.805 10.231 1.00 83.25 73 GLY A C 1
ATOM 574 O O . GLY A 1 73 ? 6.613 3.546 11.028 1.00 83.25 73 GLY A O 1
ATOM 575 N N . LEU A 1 74 ? 6.759 1.565 9.974 1.00 81.62 74 LEU A N 1
ATOM 576 C CA . LEU A 1 74 ? 5.642 0.935 10.681 1.00 81.62 74 LEU A CA 1
ATOM 577 C C . LEU A 1 74 ? 5.992 0.649 12.143 1.00 81.62 74 LEU A C 1
ATOM 579 O O . LEU A 1 74 ? 5.188 0.954 13.020 1.00 81.62 74 LEU A O 1
ATOM 583 N N . GLU A 1 75 ? 7.186 0.117 12.409 1.00 83.38 75 GLU A N 1
ATOM 584 C CA . GLU A 1 75 ? 7.684 -0.129 13.766 1.00 83.38 75 GLU A CA 1
ATOM 585 C C . GLU A 1 75 ? 7.773 1.175 14.570 1.00 83.38 75 GLU A C 1
ATOM 587 O O . GLU A 1 75 ? 7.182 1.282 15.642 1.00 83.38 75 GLU A O 1
ATOM 592 N N . GLU A 1 76 ? 8.404 2.211 14.016 1.00 84.56 76 GLU A N 1
ATOM 593 C CA . GLU A 1 76 ? 8.496 3.532 14.639 1.00 84.56 76 GLU A CA 1
ATOM 594 C C . GLU A 1 76 ? 7.131 4.204 14.801 1.00 84.56 76 GLU A C 1
ATOM 596 O O . GLU A 1 76 ? 6.900 4.911 15.780 1.00 84.56 76 GLU A O 1
ATOM 601 N N . GLY A 1 77 ? 6.229 4.043 13.830 1.00 80.00 77 GLY A N 1
ATOM 602 C CA . GLY A 1 77 ? 4.873 4.580 13.891 1.00 80.00 77 GLY A CA 1
ATOM 603 C C . GLY A 1 77 ? 4.072 3.931 15.014 1.00 80.00 77 GLY A C 1
ATOM 604 O O . GLY A 1 77 ? 3.466 4.634 15.824 1.00 80.00 77 GLY A O 1
ATOM 605 N N . PHE A 1 78 ? 4.133 2.602 15.109 1.00 77.69 78 PHE A N 1
ATOM 606 C CA . PHE A 1 78 ? 3.524 1.845 16.196 1.00 77.69 78 PHE A CA 1
ATOM 607 C C . PHE A 1 78 ? 4.129 2.248 17.543 1.00 77.69 78 PHE A C 1
ATOM 609 O O . PHE A 1 78 ? 3.396 2.601 18.465 1.00 77.69 78 PHE A O 1
ATOM 616 N N . GLN A 1 79 ? 5.457 2.318 17.623 1.00 80.25 79 GLN A N 1
ATOM 617 C CA . GLN A 1 79 ? 6.170 2.737 18.821 1.00 80.25 79 GLN A CA 1
ATOM 618 C C . GLN A 1 79 ? 5.772 4.157 19.247 1.00 80.25 79 GLN A C 1
ATOM 620 O O . GLN A 1 79 ? 5.377 4.358 20.392 1.00 80.25 79 GLN A O 1
ATOM 625 N N . LYS A 1 80 ? 5.736 5.130 18.328 1.00 78.69 80 LYS A N 1
ATOM 626 C CA . LYS A 1 80 ? 5.287 6.507 18.604 1.00 78.69 80 LYS A CA 1
ATOM 627 C C . LYS A 1 80 ? 3.843 6.574 19.082 1.00 78.69 80 LYS A C 1
ATOM 629 O O . LYS A 1 80 ? 3.542 7.389 19.947 1.00 78.69 80 LYS A O 1
ATOM 634 N N . VAL A 1 81 ? 2.944 5.754 18.542 1.00 75.75 81 VAL A N 1
ATOM 635 C CA . VAL A 1 81 ? 1.557 5.681 19.029 1.00 75.75 81 VAL A CA 1
ATOM 636 C C . VAL A 1 81 ? 1.522 5.115 20.447 1.00 75.75 81 VAL A C 1
ATOM 638 O O . VAL A 1 81 ? 0.828 5.666 21.301 1.00 75.75 81 VAL A O 1
ATOM 641 N N . THR A 1 82 ? 2.312 4.075 20.724 1.00 73.75 82 THR A N 1
ATOM 642 C CA . THR A 1 82 ? 2.398 3.472 22.059 1.00 73.75 82 THR A CA 1
ATOM 643 C C . THR A 1 82 ? 3.152 4.330 23.073 1.00 73.75 82 THR A C 1
ATOM 645 O O . THR A 1 82 ? 2.870 4.228 24.252 1.00 73.75 82 THR A O 1
ATOM 648 N N . GLU A 1 83 ? 4.071 5.201 22.674 1.00 77.19 83 GLU A N 1
ATOM 649 C CA . GLU A 1 83 ? 4.828 6.060 23.598 1.00 77.19 83 GLU A CA 1
ATOM 650 C C . GLU A 1 83 ? 4.165 7.429 23.805 1.00 77.19 83 GLU A C 1
ATOM 652 O O . GLU A 1 83 ? 4.450 8.140 24.769 1.00 77.19 83 GLU A O 1
ATOM 657 N N . ASN A 1 84 ? 3.257 7.826 22.912 1.00 76.06 84 ASN A N 1
ATOM 658 C CA . ASN A 1 84 ? 2.593 9.116 22.984 1.00 76.06 84 ASN A CA 1
ATOM 659 C C . ASN A 1 84 ? 1.375 9.055 23.914 1.00 76.06 84 ASN A C 1
ATOM 661 O O . ASN A 1 84 ? 0.297 8.607 23.524 1.00 76.06 84 ASN A O 1
ATOM 665 N N . GLU A 1 85 ? 1.511 9.609 25.122 1.00 68.62 85 GLU A N 1
ATOM 666 C CA . GLU A 1 85 ? 0.413 9.695 26.092 1.00 68.62 85 GLU A CA 1
ATOM 667 C C . GLU A 1 85 ? -0.855 10.367 25.543 1.00 68.62 85 GLU A C 1
ATOM 669 O O . GLU A 1 85 ? -1.953 10.035 25.982 1.00 68.62 85 GLU A O 1
ATOM 674 N N . LYS A 1 86 ? -0.753 11.327 24.609 1.00 64.62 86 LYS A N 1
ATOM 675 C CA . LYS A 1 86 ? -1.941 11.935 23.981 1.00 64.62 86 LYS A CA 1
ATOM 676 C C . LYS A 1 86 ? -2.618 10.968 23.017 1.00 64.62 86 LYS A C 1
ATOM 678 O O . LYS A 1 86 ? -3.842 10.947 22.980 1.00 64.62 86 LYS A O 1
ATOM 683 N N . ALA A 1 87 ? -1.849 10.181 22.267 1.00 65.06 87 ALA A N 1
ATOM 684 C CA . ALA A 1 87 ? -2.396 9.160 21.376 1.00 65.06 87 ALA A CA 1
ATOM 685 C C . ALA A 1 87 ? -3.038 8.025 22.185 1.00 65.06 87 ALA A C 1
ATOM 687 O O . ALA A 1 87 ? -4.188 7.676 21.935 1.00 65.06 87 ALA A O 1
ATOM 688 N N . GLN A 1 88 ? -2.363 7.554 23.238 1.00 67.62 88 GLN A N 1
ATOM 689 C CA . GLN A 1 88 ? -2.940 6.606 24.190 1.00 67.62 88 GLN A CA 1
ATOM 690 C C . GLN A 1 88 ? -4.193 7.158 24.874 1.00 67.62 88 GLN A C 1
ATOM 692 O O . GLN A 1 88 ? -5.176 6.444 25.001 1.00 67.62 88 GLN A O 1
ATOM 697 N N . LYS A 1 89 ? -4.207 8.433 25.289 1.00 64.50 89 LYS A N 1
ATOM 698 C CA . LYS A 1 89 ? -5.403 9.058 25.878 1.00 64.50 89 LYS A CA 1
ATOM 699 C C . LYS A 1 89 ? -6.549 9.163 24.880 1.00 64.50 89 LYS A C 1
ATOM 701 O O . LYS A 1 89 ? -7.683 9.085 25.312 1.00 64.50 89 LYS A O 1
ATOM 706 N N . VAL A 1 90 ? -6.302 9.337 23.584 1.00 65.00 90 VAL A N 1
ATOM 707 C CA . VAL A 1 90 ? -7.370 9.307 22.569 1.00 65.00 90 VAL A CA 1
ATOM 708 C C . VAL A 1 90 ? -7.914 7.887 22.389 1.00 65.00 90 VAL A C 1
ATOM 710 O O . VAL A 1 90 ? -9.126 7.727 22.321 1.00 65.00 90 VAL A O 1
ATOM 713 N N . LEU A 1 91 ? -7.045 6.872 22.395 1.00 64.12 91 LEU A N 1
ATOM 714 C CA . LEU A 1 91 ? -7.440 5.460 22.332 1.00 64.12 91 LEU A CA 1
ATOM 715 C C . LEU A 1 91 ? -8.217 5.023 23.588 1.00 64.12 91 LEU A C 1
ATOM 717 O O . LEU A 1 91 ? -9.337 4.543 23.482 1.00 64.12 91 LEU A O 1
ATOM 721 N N . ASN A 1 92 ? -7.685 5.288 24.781 1.00 63.00 92 ASN A N 1
ATOM 722 C CA . ASN A 1 92 ? -8.310 4.916 26.056 1.00 63.00 92 ASN A CA 1
ATOM 723 C C . ASN A 1 92 ? -9.608 5.692 26.323 1.00 63.00 92 ASN A C 1
ATOM 725 O O . ASN A 1 92 ? -10.545 5.170 26.916 1.00 63.00 92 ASN A O 1
ATOM 729 N N . ARG A 1 93 ? -9.691 6.948 25.872 1.00 56.81 93 ARG A N 1
ATOM 730 C CA . ARG A 1 93 ? -10.906 7.762 26.004 1.00 56.81 93 ARG A CA 1
ATOM 731 C C . ARG A 1 93 ? -11.960 7.381 24.964 1.00 56.81 93 ARG A C 1
ATOM 733 O O . ARG A 1 93 ? -13.126 7.679 25.178 1.00 56.81 93 ARG A O 1
ATOM 740 N N . ALA A 1 94 ? -11.586 6.707 23.876 1.00 55.72 94 ALA A N 1
ATOM 741 C CA . ALA A 1 94 ? -12.550 6.059 22.992 1.00 55.72 94 ALA A CA 1
ATOM 742 C C . ALA A 1 94 ? -13.193 4.828 23.660 1.00 55.72 94 ALA A C 1
ATOM 744 O O . ALA A 1 94 ? -14.383 4.615 23.451 1.00 55.72 94 ALA A O 1
ATOM 745 N N . ASP A 1 95 ? -12.460 4.093 24.507 1.00 52.88 95 ASP A N 1
ATOM 746 C CA . ASP A 1 95 ? -13.011 2.999 25.327 1.00 52.88 95 ASP A CA 1
ATOM 747 C C . ASP A 1 95 ? -13.898 3.512 26.479 1.00 52.88 95 ASP A C 1
ATOM 749 O O . ASP A 1 95 ? -14.995 2.999 26.674 1.00 52.88 95 ASP A O 1
ATOM 753 N N . GLU A 1 96 ? -13.493 4.567 27.202 1.00 54.84 96 GLU A N 1
ATOM 754 C CA . GLU A 1 96 ? -14.311 5.158 28.287 1.00 54.84 96 GLU A CA 1
ATOM 755 C C . GLU A 1 96 ? -15.593 5.843 27.781 1.00 54.84 96 GLU A C 1
ATOM 757 O O . GLU A 1 96 ? -16.621 5.825 28.449 1.00 54.84 96 GLU A O 1
ATOM 762 N N . VAL A 1 97 ? -15.558 6.468 26.599 1.00 51.97 97 VAL A N 1
ATOM 763 C CA . VAL A 1 97 ? -16.718 7.181 26.032 1.00 51.97 97 VAL A CA 1
ATOM 764 C C . VAL A 1 97 ? -17.633 6.226 25.245 1.00 51.97 97 VAL A C 1
ATOM 766 O O . VAL A 1 97 ? -18.766 6.584 24.934 1.00 51.97 97 VAL A O 1
ATOM 769 N N . ALA A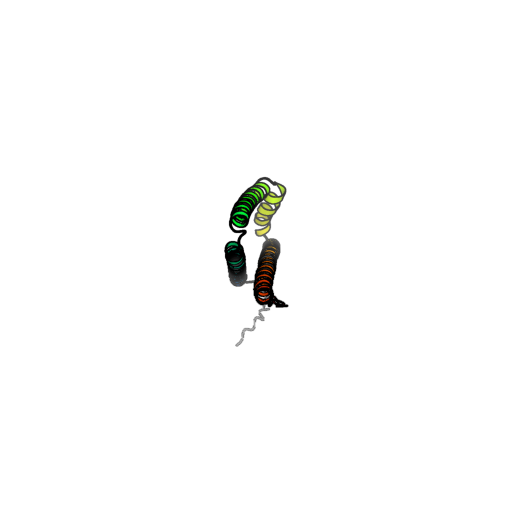 1 98 ? -17.206 4.985 24.982 1.00 53.81 98 ALA A N 1
ATOM 770 C CA . ALA A 1 98 ? -18.043 3.948 24.373 1.00 53.81 98 ALA A CA 1
ATOM 771 C C . ALA A 1 98 ? -19.163 3.424 25.298 1.00 53.81 98 ALA A C 1
ATOM 773 O O . ALA A 1 98 ? -20.049 2.705 24.830 1.00 53.81 98 ALA A O 1
ATOM 774 N N . GLU A 1 99 ? -19.164 3.772 26.588 1.00 56.50 99 GLU A N 1
ATOM 775 C CA . GLU A 1 99 ? -20.270 3.424 27.490 1.00 56.50 99 GLU A CA 1
ATOM 776 C C . GLU A 1 99 ? -21.555 4.219 27.196 1.00 56.50 99 GLU A C 1
ATOM 778 O O . GLU A 1 99 ? -22.640 3.752 27.538 1.00 56.50 99 GLU A O 1
ATOM 783 N N . ASP A 1 100 ? -21.465 5.359 26.496 1.00 58.50 100 ASP A N 1
ATOM 784 C CA . ASP A 1 100 ? -22.618 6.191 26.134 1.00 58.50 100 ASP A CA 1
ATOM 785 C C . ASP A 1 100 ? -22.948 6.091 24.630 1.00 58.50 100 ASP A C 1
ATOM 787 O O . ASP A 1 100 ? -22.058 6.020 23.773 1.00 58.50 100 ASP A O 1
ATOM 791 N N . VAL A 1 101 ? -24.238 6.105 24.274 1.00 55.06 101 VAL A N 1
ATOM 792 C CA . VAL A 1 101 ? -24.713 5.882 22.887 1.00 55.06 101 VAL A CA 1
ATOM 793 C C . VAL A 1 101 ? -24.160 6.949 21.932 1.00 55.06 101 VAL A C 1
ATOM 795 O O . VAL A 1 101 ? -23.724 6.639 20.823 1.00 55.06 101 VAL A O 1
ATOM 798 N N . GLY A 1 102 ? -24.074 8.204 22.386 1.00 55.69 102 GLY A N 1
ATOM 799 C CA . GLY A 1 102 ? -23.472 9.296 21.610 1.00 55.69 102 GLY A CA 1
ATOM 800 C C . GLY A 1 102 ? -21.957 9.154 21.405 1.00 55.69 102 GLY A C 1
ATOM 801 O O . GLY A 1 102 ? -21.408 9.658 20.424 1.00 55.69 102 GLY A O 1
ATOM 802 N N . GLY A 1 103 ? -21.276 8.442 22.302 1.00 58.50 103 GLY A N 1
ATOM 803 C CA . GLY A 1 103 ? -19.848 8.163 22.215 1.00 58.50 103 GLY A CA 1
ATOM 804 C C . GLY A 1 103 ? -19.507 7.017 21.270 1.00 58.50 103 GLY A C 1
ATOM 805 O O . GLY A 1 103 ? -18.582 7.144 20.465 1.00 58.50 103 GLY A O 1
ATOM 806 N N . LYS A 1 104 ? -20.310 5.945 21.284 1.00 57.31 104 LYS A N 1
ATOM 807 C CA . LYS A 1 104 ? -20.239 4.854 20.297 1.00 57.31 104 LYS A CA 1
ATOM 808 C C . LYS A 1 104 ? -20.422 5.356 18.870 1.00 57.31 104 LYS A C 1
ATOM 810 O O . LYS A 1 104 ? -19.604 5.037 18.012 1.00 57.31 104 LYS A O 1
ATOM 815 N N . LEU A 1 105 ? -21.429 6.199 18.638 1.00 59.34 105 LEU A N 1
ATOM 816 C CA . LEU A 1 105 ? -21.707 6.758 17.311 1.00 59.34 105 LEU A CA 1
ATOM 817 C C . LEU A 1 105 ? -20.548 7.626 16.801 1.00 59.34 105 LEU A C 1
ATOM 819 O O . LEU A 1 105 ? -20.078 7.439 15.682 1.00 59.34 105 LEU A O 1
ATOM 823 N N . ARG A 1 106 ? -20.018 8.522 17.641 1.00 62.19 106 ARG A N 1
ATOM 824 C CA . ARG A 1 106 ? -18.901 9.403 17.266 1.00 62.19 106 ARG A CA 1
ATOM 825 C C . ARG A 1 106 ? -17.582 8.649 17.062 1.00 62.19 106 ARG A C 1
ATOM 827 O O . ARG A 1 106 ? -16.783 9.027 16.208 1.00 62.19 106 ARG A O 1
ATOM 834 N N . SER A 1 107 ? -17.344 7.598 17.846 1.00 66.19 107 SER A N 1
ATOM 835 C CA . SER A 1 107 ? -16.195 6.701 17.667 1.00 66.19 107 SER A CA 1
ATOM 836 C C . SER A 1 107 ? -16.313 5.906 16.359 1.00 66.19 107 SER A C 1
ATOM 838 O O . SER A 1 107 ? -15.344 5.802 15.608 1.00 66.19 107 SER A O 1
ATOM 840 N N . SER A 1 108 ? -17.522 5.431 16.038 1.00 67.62 108 SER A N 1
ATOM 841 C CA . SER A 1 108 ? -17.834 4.725 14.791 1.00 67.62 108 SER A CA 1
ATOM 842 C C . SER A 1 108 ? -17.628 5.612 13.557 1.00 67.62 108 SER A C 1
ATOM 844 O O . SER A 1 108 ? -16.975 5.189 12.606 1.00 67.62 108 SER A O 1
ATOM 846 N N . GLU A 1 109 ? -18.079 6.871 13.593 1.00 74.12 109 GLU A N 1
ATOM 847 C CA . GLU A 1 109 ? -17.892 7.836 12.499 1.00 74.12 109 GLU A CA 1
ATOM 848 C C . GLU A 1 109 ? -16.408 8.142 12.251 1.00 74.12 109 GLU A C 1
ATOM 850 O O . GLU A 1 109 ? -15.932 8.019 11.125 1.00 74.12 109 GLU A O 1
ATOM 855 N N . ALA A 1 110 ? -15.638 8.436 13.305 1.00 76.06 110 ALA A N 1
ATOM 856 C CA . ALA A 1 110 ? -14.205 8.704 13.177 1.00 76.06 110 ALA A CA 1
ATOM 857 C C . ALA A 1 110 ? -13.414 7.484 12.663 1.00 76.06 110 ALA A C 1
ATOM 859 O O . ALA A 1 110 ? -12.477 7.632 11.875 1.00 76.06 110 ALA A O 1
ATOM 860 N N . ALA A 1 111 ? -13.786 6.274 13.092 1.00 75.19 111 ALA A N 1
ATOM 861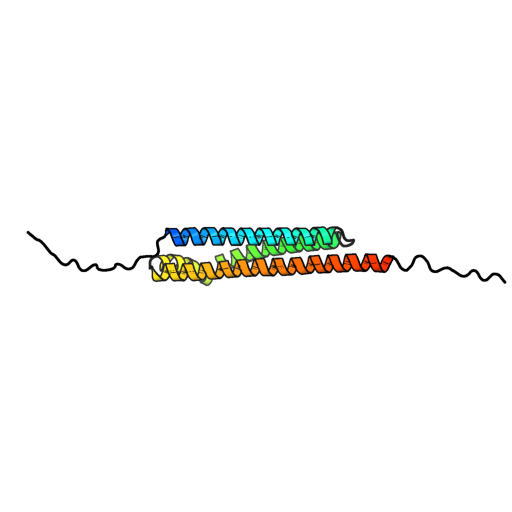 C CA . ALA A 1 111 ? -13.183 5.037 12.606 1.00 75.19 111 ALA A CA 1
ATOM 862 C C . ALA A 1 111 ? -13.536 4.773 11.134 1.00 75.19 111 ALA A C 1
ATOM 864 O O . ALA A 1 111 ? -12.671 4.377 10.350 1.00 75.19 111 ALA A O 1
ATOM 865 N N . ASN A 1 112 ? -14.786 5.028 10.751 1.00 80.00 112 ASN A N 1
ATOM 866 C CA . ASN A 1 112 ? -15.257 4.895 9.381 1.00 80.00 112 ASN A CA 1
ATOM 867 C C . ASN A 1 112 ? -14.576 5.909 8.447 1.00 80.00 112 ASN A C 1
ATOM 869 O O . ASN A 1 112 ? -14.098 5.526 7.383 1.00 80.00 112 ASN A O 1
ATOM 873 N N . ASP A 1 113 ? -14.435 7.167 8.863 1.00 80.00 113 ASP A N 1
ATOM 874 C CA . ASP A 1 113 ? -13.721 8.201 8.105 1.00 80.00 113 ASP A CA 1
ATOM 875 C C . ASP A 1 113 ? -12.243 7.860 7.908 1.00 80.00 113 ASP A C 1
ATOM 877 O O . ASP A 1 113 ? -11.698 8.033 6.814 1.00 80.00 113 ASP A O 1
ATOM 881 N N . LEU A 1 114 ? -11.588 7.333 8.947 1.00 81.94 114 LEU A N 1
ATOM 882 C CA . LEU A 1 114 ? -10.202 6.877 8.862 1.00 81.94 114 LEU A CA 1
ATOM 883 C C . LEU A 1 114 ? -10.056 5.736 7.851 1.00 81.94 114 LEU A C 1
ATOM 885 O O . LEU A 1 114 ? -9.163 5.761 7.003 1.00 81.94 114 LEU A O 1
ATOM 889 N N . ALA A 1 115 ? -10.943 4.750 7.928 1.00 79.31 115 ALA A N 1
ATOM 890 C CA . ALA A 1 115 ? -10.943 3.607 7.031 1.00 79.31 115 ALA A CA 1
ATOM 891 C C . ALA A 1 115 ? -11.253 4.012 5.580 1.00 79.31 115 ALA A C 1
ATOM 893 O O . ALA A 1 115 ? -10.548 3.590 4.665 1.00 79.31 115 ALA A O 1
ATOM 894 N N . GLN A 1 116 ? -12.213 4.910 5.351 1.00 84.19 116 GLN A N 1
ATOM 895 C CA . GLN A 1 116 ? -12.459 5.480 4.023 1.00 84.19 116 GLN A CA 1
ATOM 896 C C . GLN A 1 116 ? -11.266 6.296 3.512 1.00 84.19 116 GLN A C 1
ATOM 898 O O . GLN A 1 116 ? -10.940 6.248 2.325 1.00 84.19 116 GLN A O 1
ATOM 903 N N . GLY A 1 117 ? -10.595 7.041 4.393 1.00 85.56 117 GLY A N 1
ATOM 904 C CA . GLY A 1 117 ? -9.354 7.743 4.076 1.00 85.56 117 GLY A CA 1
ATOM 905 C C . GLY A 1 117 ? -8.253 6.783 3.628 1.00 85.56 117 GLY A C 1
ATOM 906 O O . GLY A 1 117 ? -7.585 7.046 2.627 1.00 85.56 117 GLY A O 1
ATOM 907 N N . LEU A 1 118 ? -8.116 5.643 4.310 1.00 86.56 118 LEU A N 1
ATOM 908 C CA . LEU A 1 118 ? -7.176 4.585 3.945 1.00 86.56 118 LEU A CA 1
ATOM 909 C C . LEU A 1 118 ? -7.512 3.979 2.578 1.00 86.56 118 LEU A C 1
ATOM 911 O O . LEU A 1 118 ? -6.635 3.921 1.723 1.00 86.56 118 LEU A O 1
ATOM 915 N N . VAL A 1 119 ? -8.773 3.606 2.340 1.00 88.44 119 VAL A N 1
ATOM 916 C CA . VAL A 1 119 ? -9.256 3.098 1.041 1.00 88.44 119 VAL A CA 1
ATOM 917 C C . VAL A 1 119 ? -8.920 4.074 -0.090 1.00 88.44 119 VAL A C 1
ATOM 919 O O . VAL A 1 119 ? -8.319 3.691 -1.093 1.00 88.44 119 VAL A O 1
ATOM 922 N N . ARG A 1 120 ? -9.230 5.366 0.082 1.00 90.38 120 ARG A N 1
ATOM 923 C CA . ARG A 1 120 ? -8.905 6.410 -0.909 1.00 90.38 120 ARG A CA 1
ATOM 924 C C . ARG A 1 120 ? -7.398 6.546 -1.123 1.00 90.38 120 ARG A C 1
ATOM 926 O O . ARG A 1 120 ? -6.962 6.715 -2.260 1.00 90.38 120 ARG A O 1
ATOM 933 N N . GLY A 1 121 ? -6.612 6.472 -0.050 1.00 87.94 121 GLY A N 1
ATOM 934 C CA . GLY A 1 121 ? -5.153 6.503 -0.108 1.00 87.94 121 GLY A CA 1
ATOM 935 C C . GLY A 1 121 ? -4.586 5.338 -0.918 1.00 87.94 121 GLY A C 1
ATOM 936 O O . GLY A 1 121 ? -3.825 5.564 -1.858 1.00 87.94 121 GLY A O 1
ATOM 937 N N . LEU A 1 122 ? -5.018 4.112 -0.614 1.00 90.94 122 LEU A N 1
ATOM 938 C CA . LEU A 1 122 ? -4.620 2.894 -1.324 1.00 90.94 122 LEU A CA 1
ATOM 939 C C . LEU A 1 122 ? -4.986 2.962 -2.812 1.00 90.94 122 LEU A C 1
ATOM 941 O O . LEU A 1 122 ? -4.135 2.709 -3.665 1.00 90.94 122 LEU A O 1
ATOM 945 N N . ARG A 1 123 ? -6.208 3.400 -3.135 1.00 88.81 123 ARG A N 1
ATOM 946 C CA . ARG A 1 123 ? -6.668 3.559 -4.522 1.00 88.81 123 ARG A CA 1
ATOM 947 C C . ARG A 1 123 ? -5.875 4.620 -5.291 1.00 88.81 123 ARG A C 1
ATOM 949 O O . ARG A 1 123 ? -5.525 4.419 -6.455 1.00 88.81 123 ARG A O 1
ATOM 956 N N . SER A 1 124 ? -5.569 5.748 -4.649 1.00 92.06 124 SER A N 1
ATOM 957 C CA . SER A 1 124 ? -4.727 6.801 -5.232 1.00 92.06 124 SER A CA 1
ATOM 958 C C . SER A 1 124 ? -3.329 6.269 -5.556 1.00 92.06 124 SER A C 1
ATOM 960 O O . SER A 1 124 ? -2.842 6.431 -6.673 1.00 92.06 124 SER A O 1
ATOM 962 N N . MET A 1 125 ? -2.715 5.540 -4.620 1.00 87.56 125 MET A N 1
ATOM 963 C CA . MET A 1 125 ? -1.415 4.906 -4.845 1.00 87.56 125 MET A CA 1
ATOM 964 C C . MET A 1 125 ? -1.452 3.881 -5.983 1.00 87.56 125 MET A C 1
ATOM 966 O O . MET A 1 125 ? -0.550 3.874 -6.817 1.00 87.56 125 MET A O 1
ATOM 970 N N . ALA A 1 126 ? -2.500 3.057 -6.058 1.00 88.00 126 ALA A N 1
ATOM 971 C CA . ALA A 1 126 ? -2.670 2.100 -7.148 1.00 88.00 126 ALA A CA 1
ATOM 972 C C . ALA A 1 126 ? -2.776 2.803 -8.513 1.00 88.00 126 ALA A C 1
ATOM 974 O O . ALA A 1 126 ? -2.182 2.345 -9.484 1.00 88.00 126 ALA A O 1
ATOM 975 N N . THR A 1 127 ? -3.458 3.950 -8.571 1.00 90.75 127 THR A N 1
ATOM 976 C CA . THR A 1 127 ? -3.571 4.771 -9.791 1.00 90.75 127 THR A CA 1
ATOM 977 C C . THR A 1 127 ? -2.216 5.341 -10.219 1.00 90.75 127 THR A C 1
ATOM 979 O O . THR A 1 127 ? -1.886 5.336 -11.401 1.00 90.75 127 THR A O 1
ATOM 982 N N . ILE A 1 128 ? -1.406 5.808 -9.263 1.00 90.19 128 ILE A N 1
ATOM 983 C CA . ILE A 1 128 ? -0.056 6.319 -9.543 1.00 90.19 128 ILE A CA 1
ATOM 984 C C . ILE A 1 128 ? 0.842 5.202 -10.095 1.00 90.19 128 ILE A C 1
ATOM 986 O O . ILE A 1 128 ? 1.571 5.431 -11.059 1.00 90.19 128 ILE A O 1
ATOM 990 N N . LEU A 1 129 ? 0.777 3.999 -9.511 1.00 88.31 129 LEU A N 1
ATOM 991 C CA . LEU A 1 129 ? 1.537 2.842 -9.997 1.00 88.31 129 LEU A CA 1
ATOM 992 C C . LEU A 1 129 ? 1.112 2.423 -11.408 1.00 88.31 129 LEU A C 1
ATOM 994 O O . LEU A 1 129 ? 1.980 2.106 -12.218 1.00 88.31 129 LEU A O 1
ATOM 998 N N . GLU A 1 130 ? -0.186 2.471 -11.717 1.00 87.62 130 GLU A N 1
ATOM 999 C CA . GLU A 1 130 ? -0.677 2.186 -13.069 1.00 87.62 130 GLU A CA 1
ATOM 1000 C C . GLU A 1 130 ? -0.080 3.156 -14.090 1.00 87.62 130 GLU A C 1
ATOM 1002 O O . GLU A 1 130 ? 0.511 2.724 -15.077 1.00 87.62 130 GLU A O 1
ATOM 1007 N N . GLY A 1 131 ? -0.136 4.461 -13.805 1.00 86.25 131 GLY A N 1
ATOM 1008 C CA . GLY A 1 131 ? 0.421 5.476 -14.699 1.00 86.25 131 GLY A CA 1
ATOM 1009 C C . GLY A 1 131 ? 1.924 5.301 -14.938 1.00 86.25 131 GLY A C 1
ATOM 1010 O O . GLY A 1 131 ? 2.404 5.500 -16.051 1.00 86.25 131 GLY A O 1
ATOM 1011 N N . TRP A 1 132 ? 2.679 4.869 -13.923 1.00 85.38 132 TRP A N 1
ATOM 1012 C CA . TRP A 1 132 ? 4.099 4.540 -14.093 1.00 85.38 132 TRP A CA 1
ATOM 1013 C C . TRP A 1 132 ? 4.325 3.313 -14.981 1.00 85.38 132 TRP A C 1
ATOM 1015 O O . TRP A 1 132 ? 5.248 3.321 -15.798 1.00 85.38 132 TRP A O 1
ATOM 1025 N N . SER A 1 133 ? 3.504 2.268 -14.845 1.00 84.38 133 SER A N 1
ATOM 1026 C CA . SER A 1 133 ? 3.589 1.087 -15.714 1.00 84.38 133 SER A CA 1
ATOM 1027 C C . SER A 1 133 ? 3.275 1.437 -17.171 1.00 84.38 133 SER A C 1
ATOM 1029 O O . SER A 1 133 ? 4.020 1.042 -18.076 1.00 84.38 133 SER A O 1
ATOM 1031 N N . GLU A 1 134 ? 2.223 2.229 -17.396 1.00 86.62 134 GLU A N 1
ATOM 1032 C CA . GLU A 1 134 ? 1.836 2.727 -18.719 1.00 86.62 134 GLU A CA 1
ATOM 1033 C C . GLU A 1 134 ? 2.964 3.548 -19.351 1.00 86.62 134 GLU A C 1
ATOM 1035 O O . GLU A 1 134 ? 3.409 3.230 -20.455 1.00 86.62 134 GLU A O 1
ATOM 1040 N N . GLU A 1 135 ? 3.518 4.521 -18.621 1.00 84.62 135 GLU A N 1
ATOM 1041 C CA . GLU A 1 135 ? 4.626 5.356 -19.095 1.00 84.62 135 GLU A CA 1
ATOM 1042 C C . GLU A 1 135 ? 5.858 4.513 -19.461 1.00 84.62 135 GLU A C 1
ATOM 1044 O O . GLU A 1 135 ? 6.503 4.725 -20.493 1.00 84.62 135 GLU A O 1
ATOM 1049 N N . MET A 1 136 ? 6.199 3.519 -18.638 1.00 80.94 136 MET A N 1
ATOM 1050 C CA . MET A 1 136 ? 7.292 2.598 -18.941 1.00 80.94 136 MET A CA 1
ATOM 1051 C C . MET A 1 136 ? 7.016 1.764 -20.195 1.00 80.94 136 MET A C 1
ATOM 1053 O O . MET A 1 136 ? 7.945 1.484 -20.959 1.00 80.94 136 MET A O 1
ATOM 1057 N N . ASN A 1 137 ? 5.762 1.374 -20.425 1.00 82.94 137 ASN A N 1
ATOM 1058 C CA . ASN A 1 137 ? 5.374 0.596 -21.595 1.00 82.94 137 ASN A CA 1
ATOM 1059 C C . ASN A 1 137 ? 5.441 1.447 -22.870 1.00 82.94 137 ASN A C 1
ATOM 1061 O O . ASN A 1 137 ? 6.006 1.014 -23.875 1.00 82.94 137 ASN A O 1
ATOM 1065 N N . GLU A 1 138 ? 4.962 2.689 -22.808 1.00 84.69 138 GLU A N 1
ATOM 1066 C CA . GLU A 1 138 ? 5.071 3.663 -23.897 1.00 84.69 138 GLU A CA 1
ATOM 1067 C C . GLU A 1 138 ? 6.532 3.961 -24.245 1.00 84.69 138 GLU A C 1
ATOM 1069 O O . GLU A 1 138 ? 6.919 3.909 -25.414 1.00 84.69 138 GLU A O 1
ATOM 1074 N N . ARG A 1 139 ? 7.384 4.195 -23.239 1.00 79.94 139 ARG A N 1
ATOM 1075 C CA . ARG A 1 139 ? 8.830 4.397 -23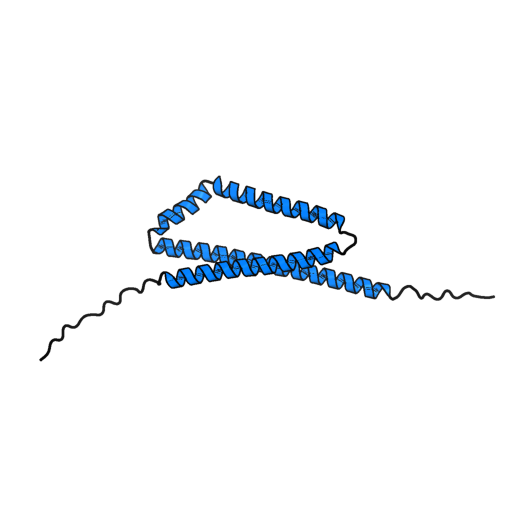.435 1.00 79.94 139 ARG A CA 1
ATOM 1076 C C . ARG A 1 139 ? 9.497 3.177 -24.073 1.00 79.94 139 ARG A C 1
ATOM 1078 O O . ARG A 1 139 ? 10.377 3.330 -24.923 1.00 79.94 139 ARG A O 1
ATOM 1085 N N . ALA A 1 140 ? 9.093 1.967 -23.683 1.00 75.94 140 ALA A N 1
ATOM 1086 C CA . ALA A 1 140 ? 9.594 0.732 -24.279 1.00 75.94 140 ALA A CA 1
ATOM 1087 C C . ALA A 1 140 ? 9.133 0.555 -25.738 1.00 75.94 140 ALA A C 1
ATOM 1089 O O . ALA A 1 140 ? 9.913 0.076 -26.563 1.00 75.94 140 ALA A O 1
ATOM 1090 N N . ALA A 1 141 ? 7.904 0.963 -26.070 1.00 76.06 141 ALA A N 1
ATOM 1091 C CA . ALA A 1 141 ? 7.375 0.937 -27.433 1.00 76.06 141 ALA A CA 1
ATOM 1092 C C . ALA A 1 141 ? 8.076 1.962 -28.344 1.00 76.06 141 ALA A C 1
ATOM 1094 O O . ALA A 1 141 ? 8.540 1.599 -29.423 1.00 76.06 141 ALA A O 1
ATOM 1095 N N . GLN A 1 142 ? 8.272 3.200 -27.876 1.00 74.75 142 GLN A N 1
ATOM 1096 C CA . GLN A 1 142 ? 8.984 4.249 -28.622 1.00 74.75 142 GLN A CA 1
ATOM 1097 C C . GLN A 1 142 ? 10.439 3.867 -28.939 1.00 74.75 142 GLN A C 1
ATOM 1099 O O . GLN A 1 142 ? 10.939 4.160 -30.024 1.00 74.75 142 GLN A O 1
ATOM 1104 N N . LYS A 1 143 ? 11.124 3.160 -28.026 1.00 64.31 143 LYS A N 1
ATOM 1105 C CA . LYS A 1 143 ? 12.478 2.630 -28.275 1.00 64.31 143 LYS A CA 1
ATOM 1106 C C . LYS A 1 143 ? 12.525 1.570 -29.382 1.00 64.31 143 LYS A C 1
ATOM 1108 O O . LYS A 1 143 ? 13.574 1.414 -30.000 1.00 64.31 143 LYS A O 1
ATOM 1113 N N . LYS A 1 144 ? 11.437 0.827 -29.616 1.00 60.25 144 LYS A N 1
ATOM 1114 C CA . LYS A 1 144 ? 11.365 -0.183 -30.685 1.00 60.25 144 LYS A CA 1
ATOM 1115 C C . LYS A 1 144 ? 11.111 0.446 -32.055 1.00 60.25 144 LYS A C 1
ATOM 1117 O O . LYS A 1 144 ? 11.740 0.018 -33.016 1.00 60.25 144 LYS A O 1
ATOM 1122 N N . ASP A 1 145 ? 10.276 1.482 -32.135 1.00 59.78 145 ASP A N 1
ATOM 1123 C CA . ASP A 1 145 ? 10.051 2.209 -33.395 1.00 59.78 145 ASP A CA 1
ATOM 1124 C C . ASP A 1 145 ? 11.295 2.993 -33.839 1.00 59.78 145 ASP A C 1
ATOM 1126 O O . ASP A 1 145 ? 11.676 2.937 -35.005 1.00 59.78 145 ASP A O 1
ATOM 1130 N N . ALA A 1 146 ? 12.017 3.622 -32.904 1.00 58.06 146 ALA A N 1
ATOM 1131 C CA . ALA A 1 146 ? 13.265 4.330 -33.211 1.00 58.06 146 ALA A CA 1
ATOM 1132 C C . ALA A 1 146 ? 14.428 3.407 -33.645 1.00 58.06 146 ALA A C 1
ATOM 1134 O O . ALA A 1 146 ? 15.433 3.887 -34.161 1.00 58.06 146 ALA A O 1
ATOM 1135 N N . GLY A 1 147 ? 14.314 2.091 -33.432 1.00 50.19 147 GLY A N 1
ATOM 1136 C CA . GLY A 1 147 ? 15.325 1.097 -33.808 1.00 50.19 147 GLY A CA 1
ATOM 1137 C C . GLY A 1 147 ? 15.167 0.513 -35.215 1.00 50.19 147 GLY A C 1
ATOM 1138 O O . GLY A 1 147 ? 15.944 -0.365 -35.576 1.00 50.19 147 GLY A O 1
ATOM 1139 N N . THR A 1 148 ? 14.175 0.958 -35.998 1.00 48.44 148 THR A N 1
ATOM 1140 C CA . THR A 1 148 ? 13.890 0.399 -37.338 1.00 48.44 148 THR A CA 1
ATOM 1141 C C . THR A 1 148 ? 14.340 1.315 -38.492 1.00 48.44 148 THR A C 1
ATOM 1143 O O . THR A 1 148 ? 14.213 0.932 -39.651 1.00 48.44 148 THR A O 1
ATOM 1146 N N . GLU A 1 149 ? 14.921 2.491 -38.218 1.00 49.62 149 GLU A N 1
ATOM 1147 C CA . GLU A 1 149 ? 15.304 3.466 -39.264 1.00 49.62 149 GLU A CA 1
ATOM 1148 C C . GLU A 1 149 ? 16.821 3.670 -39.488 1.00 49.62 149 GLU A C 1
ATOM 1150 O O . GLU A 1 149 ? 17.179 4.493 -40.327 1.00 49.62 149 GLU A O 1
ATOM 1155 N N . ASP A 1 150 ? 17.729 2.923 -38.839 1.00 49.41 150 ASP A N 1
ATOM 1156 C CA . ASP A 1 150 ? 19.187 3.170 -38.970 1.00 49.41 150 ASP A CA 1
ATOM 1157 C C . ASP A 1 150 ? 20.057 1.925 -39.232 1.00 49.41 150 ASP A C 1
ATOM 1159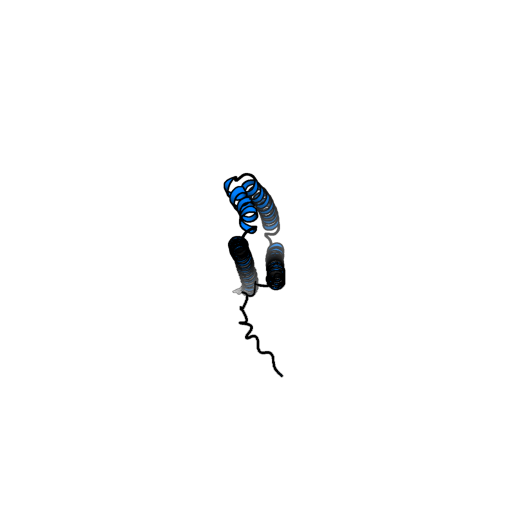 O O . ASP A 1 150 ? 21.144 1.793 -38.683 1.00 49.41 150 ASP A O 1
ATOM 1163 N N . ASP A 1 151 ? 19.611 0.998 -40.089 1.00 49.25 151 ASP A N 1
ATOM 1164 C CA . ASP A 1 151 ? 20.500 -0.067 -40.609 1.00 49.25 151 ASP A CA 1
ATOM 1165 C C . ASP A 1 151 ? 20.387 -0.234 -42.137 1.00 49.25 151 ASP A C 1
ATOM 1167 O O . ASP A 1 151 ? 20.397 -1.330 -42.695 1.00 49.25 151 ASP A O 1
ATOM 1171 N N . GLY A 1 152 ? 20.232 0.896 -42.836 1.00 48.12 152 GLY A N 1
ATOM 1172 C CA . GLY A 1 152 ? 20.046 0.927 -44.287 1.00 48.12 152 GLY A CA 1
ATOM 1173 C C . GLY A 1 152 ? 20.564 2.180 -44.988 1.00 48.12 152 GLY A C 1
ATOM 1174 O O . GLY A 1 152 ? 20.119 2.454 -46.101 1.00 48.12 152 GLY A O 1
ATOM 1175 N N . GLN A 1 153 ? 21.481 2.953 -44.385 1.00 48.84 153 GLN A N 1
ATOM 1176 C CA . GLN A 1 153 ? 22.194 3.989 -45.141 1.00 48.84 153 GLN A CA 1
ATOM 1177 C C . GLN A 1 153 ? 23.214 3.336 -46.078 1.00 48.84 153 GLN A C 1
ATOM 1179 O O . GLN A 1 153 ? 24.381 3.127 -45.755 1.00 48.84 153 GLN A O 1
ATOM 1184 N N . ASP A 1 154 ? 22.682 2.988 -47.247 1.00 52.19 154 ASP A N 1
ATOM 1185 C CA . ASP A 1 154 ? 23.340 2.808 -48.532 1.00 52.19 154 ASP A CA 1
ATOM 1186 C C . ASP A 1 154 ? 24.571 3.729 -48.627 1.00 52.19 154 ASP A C 1
ATOM 1188 O O . ASP A 1 154 ? 24.450 4.951 -48.725 1.00 52.19 154 ASP A O 1
ATOM 1192 N N . ILE A 1 155 ? 25.771 3.152 -48.538 1.00 52.03 155 ILE A N 1
ATOM 1193 C CA . ILE A 1 155 ? 27.018 3.854 -48.842 1.00 52.03 155 ILE A CA 1
ATOM 1194 C C . ILE A 1 155 ? 27.113 3.887 -50.372 1.00 52.03 155 ILE A C 1
ATOM 1196 O O . ILE A 1 155 ? 27.344 2.828 -50.966 1.00 52.03 155 ILE A O 1
ATOM 1200 N N . PRO A 1 156 ? 26.992 5.044 -51.052 1.00 53.28 156 PRO A N 1
ATOM 1201 C CA . PRO A 1 156 ? 27.285 5.084 -52.471 1.00 53.28 156 PRO A CA 1
ATOM 1202 C C . PRO A 1 156 ? 28.798 4.918 -52.640 1.00 53.28 156 PRO A C 1
ATOM 1204 O O . PRO A 1 156 ? 29.585 5.821 -52.356 1.00 53.28 156 PRO A O 1
ATOM 1207 N N . ILE A 1 157 ? 29.218 3.730 -53.081 1.00 56.53 157 ILE A N 1
ATOM 1208 C CA . ILE A 1 157 ? 30.566 3.517 -53.603 1.00 56.53 157 ILE A CA 1
ATOM 1209 C C . ILE A 1 157 ? 30.629 4.228 -54.954 1.00 56.53 157 ILE A C 1
ATOM 1211 O O . ILE A 1 157 ? 30.250 3.666 -55.982 1.00 56.53 157 ILE A O 1
ATOM 1215 N N . ASP A 1 158 ? 31.101 5.471 -54.940 1.00 56.47 158 ASP A N 1
ATOM 1216 C CA . ASP A 1 158 ? 31.490 6.179 -56.154 1.00 56.47 158 ASP A CA 1
ATOM 1217 C C . ASP A 1 158 ? 32.699 5.449 -56.764 1.00 56.47 158 ASP A C 1
ATOM 1219 O O . ASP A 1 158 ? 33.807 5.453 -56.221 1.00 56.47 158 ASP A O 1
ATOM 1223 N N . LYS A 1 159 ? 32.465 4.743 -57.874 1.00 49.25 159 LYS A N 1
ATOM 1224 C CA . LYS A 1 159 ? 33.521 4.251 -58.761 1.00 49.25 159 LYS A CA 1
ATOM 1225 C C . LYS A 1 159 ? 33.750 5.300 -59.845 1.00 49.25 159 LYS A C 1
ATOM 1227 O O . LYS A 1 159 ? 32.970 5.361 -60.794 1.00 49.25 159 LYS A O 1
ATOM 1232 N N . ALA A 1 160 ? 34.854 6.033 -59.738 1.00 50.16 160 ALA A N 1
ATOM 1233 C CA . ALA A 1 160 ? 35.509 6.708 -60.857 1.00 50.16 160 ALA A CA 1
ATOM 1234 C C . ALA A 1 160 ? 37.028 6.680 -60.664 1.00 50.16 160 ALA A C 1
ATOM 1236 O O . ALA A 1 160 ? 37.488 7.040 -59.557 1.00 50.16 160 ALA A O 1
#

pLDDT: mean 71.1, std 15.76, range [36.56, 92.44]

Secondary structure (DSSP, 8-state):
--------------PPPHHHHHHHHHHHHHHHHHHHHHHHHHHHHHHHHHHTSTTHHHHHHHHHHHHHHHHHHHHHHHHHHHH-HHHHHHHHHHHHHTTSHHHHHHHHHHHHHHHHHHHHHHHHHHHHHHHHHHHHHHHHHHHHHTTSSSS---------